Protein AF-B6Q2Z0-F1 (afdb_monomer_lite)

Radius of gyration: 15.3 Å; chains: 1; bounding box: 38×29×36 Å

Organism: Talaromyces marneffei (strain ATCC 18224 / CBS 334.59 / QM 7333) (NCBI:txid441960)

Foldseek 3Di:
DPPDPDDDDVVVQCPDPVLVVQFQPAQEAEQEAHQQVAADVVSLVVVVSVVRSHHPDPNRDYDYDYAADCDWDWDFQPPVDPVSNVGTGTHHHPVVVVVSPPD

Structure (mmCIF, N/CA/C/O backbone):
data_AF-B6Q2Z0-F1
#
_entry.id   AF-B6Q2Z0-F1
#
loop_
_atom_site.group_PDB
_atom_site.id
_atom_site.type_symbol
_atom_site.label_atom_id
_atom_site.label_alt_id
_atom_site.label_comp_id
_atom_site.label_asym_id
_atom_site.label_entity_id
_atom_site.label_seq_id
_atom_site.pdbx_PDB_ins_code
_atom_site.Cartn_x
_atom_site.Cartn_y
_atom_site.Cartn_z
_atom_site.occupancy
_atom_site.B_iso_or_equiv
_atom_site.auth_seq_id
_atom_site.auth_comp_id
_atom_site.auth_asym_id
_atom_site.auth_atom_id
_atom_site.pdbx_PDB_model_num
ATOM 1 N N . MET A 1 1 ? 23.513 10.222 -10.075 1.00 36.75 1 MET A N 1
ATOM 2 C CA . MET A 1 1 ? 23.082 10.860 -8.813 1.00 36.75 1 MET A CA 1
ATOM 3 C C . MET A 1 1 ? 22.016 9.975 -8.192 1.00 36.75 1 MET A C 1
ATOM 5 O O . MET A 1 1 ? 21.078 9.632 -8.893 1.00 36.75 1 MET A O 1
ATOM 9 N N . LYS A 1 2 ? 22.196 9.515 -6.948 1.00 39.03 2 LYS A N 1
ATOM 10 C CA . LYS A 1 2 ? 21.124 8.831 -6.211 1.00 39.03 2 LYS A CA 1
ATOM 11 C C . LYS A 1 2 ? 20.178 9.923 -5.723 1.00 39.03 2 LYS A C 1
ATOM 13 O O . LYS A 1 2 ? 20.594 10.739 -4.907 1.00 39.03 2 LYS A O 1
ATOM 18 N N . GLU A 1 3 ? 18.969 9.986 -6.264 1.00 50.38 3 GLU A N 1
ATOM 19 C CA . GLU A 1 3 ? 17.929 10.847 -5.705 1.00 50.38 3 GLU A CA 1
ATOM 20 C C . GLU A 1 3 ? 17.680 10.419 -4.255 1.00 50.38 3 GLU A C 1
ATOM 22 O O . GLU A 1 3 ? 17.464 9.241 -3.959 1.00 50.38 3 GLU A O 1
ATOM 27 N N . SER A 1 4 ? 17.801 11.375 -3.336 1.00 48.53 4 SER A N 1
ATOM 28 C CA . SER A 1 4 ? 17.470 11.182 -1.930 1.00 48.53 4 SER A CA 1
ATOM 29 C C . SER A 1 4 ? 15.955 11.043 -1.826 1.00 48.53 4 SER A C 1
ATOM 31 O O . SER A 1 4 ? 15.228 12.027 -1.955 1.00 48.53 4 SER A O 1
ATOM 33 N N . ARG A 1 5 ? 15.465 9.814 -1.646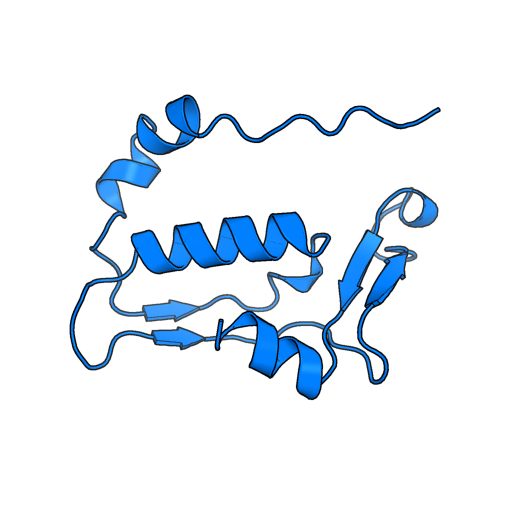 1.00 65.25 5 ARG A N 1
ATOM 34 C CA . ARG A 1 5 ? 14.048 9.557 -1.375 1.00 65.25 5 ARG A CA 1
ATOM 35 C C . ARG A 1 5 ? 13.693 10.230 -0.049 1.00 65.25 5 ARG A C 1
ATOM 37 O O . ARG A 1 5 ? 14.248 9.860 0.984 1.00 65.25 5 ARG A O 1
ATOM 44 N N . ILE A 1 6 ? 12.782 11.204 -0.083 1.00 66.88 6 ILE A N 1
ATOM 45 C CA . ILE A 1 6 ? 12.189 11.784 1.128 1.00 66.88 6 ILE A CA 1
ATOM 46 C C . ILE A 1 6 ? 11.543 10.628 1.895 1.00 66.88 6 ILE A C 1
ATOM 48 O O . ILE A 1 6 ? 10.659 9.950 1.368 1.00 66.88 6 ILE A O 1
ATOM 52 N N . GLN A 1 7 ? 12.029 10.352 3.104 1.00 74.19 7 GLN A N 1
ATOM 53 C CA . GLN A 1 7 ? 11.403 9.349 3.954 1.00 74.19 7 GLN A CA 1
ATOM 54 C C . GLN A 1 7 ? 10.062 9.896 4.462 1.00 74.19 7 GLN A C 1
ATOM 56 O O . GLN A 1 7 ? 9.997 11.072 4.823 1.00 74.19 7 GLN A O 1
ATOM 61 N N . PRO A 1 8 ? 8.996 9.079 4.486 1.00 82.38 8 PRO A N 1
ATOM 62 C CA . PRO A 1 8 ? 7.740 9.478 5.101 1.00 82.38 8 PRO A CA 1
ATOM 63 C C . PRO A 1 8 ? 7.968 9.857 6.568 1.00 82.38 8 PRO A C 1
ATOM 65 O O . PRO A 1 8 ? 8.579 9.093 7.316 1.00 82.38 8 PRO A O 1
ATOM 68 N N . ASP A 1 9 ? 7.462 11.016 6.981 1.00 89.69 9 ASP A N 1
ATOM 69 C CA . ASP A 1 9 ? 7.442 11.405 8.390 1.00 89.69 9 ASP A CA 1
ATOM 70 C C . ASP A 1 9 ? 6.289 10.676 9.095 1.00 89.69 9 ASP A C 1
ATOM 72 O O . ASP A 1 9 ? 5.114 11.038 8.974 1.00 89.69 9 ASP A O 1
ATOM 76 N N . GLU A 1 10 ? 6.629 9.601 9.802 1.00 88.75 10 GLU A N 1
ATOM 77 C CA . GLU A 1 10 ? 5.660 8.806 10.556 1.00 88.75 10 GLU A CA 1
ATOM 78 C C . GLU A 1 10 ? 5.042 9.587 11.723 1.00 88.75 10 GLU A C 1
ATOM 80 O O . GLU A 1 10 ? 3.867 9.386 12.025 1.00 88.75 10 GLU A O 1
ATOM 85 N N . GLY A 1 11 ? 5.779 10.514 12.343 1.00 89.69 11 GLY A N 1
ATOM 86 C CA . GLY A 1 11 ? 5.264 11.342 13.435 1.00 89.69 11 GLY A CA 1
ATOM 87 C C . GLY A 1 11 ? 4.203 12.326 12.943 1.00 89.69 11 GLY A C 1
ATOM 88 O O . GLY A 1 11 ? 3.128 12.447 13.541 1.00 89.69 11 GLY A O 1
ATOM 89 N N . ALA A 1 12 ? 4.456 12.972 11.804 1.00 92.38 12 ALA A N 1
ATOM 90 C CA . ALA A 1 12 ? 3.475 13.821 11.133 1.00 92.38 12 ALA A CA 1
ATOM 91 C C . ALA A 1 12 ? 2.237 13.029 10.682 1.00 92.38 12 ALA A C 1
ATOM 93 O O . ALA A 1 12 ? 1.112 13.500 10.840 1.00 92.38 12 ALA A O 1
ATOM 94 N N . TYR A 1 13 ? 2.417 11.806 10.167 1.00 91.88 13 TYR A N 1
ATOM 95 C CA . TYR A 1 13 ? 1.292 10.944 9.799 1.00 91.88 13 TYR A CA 1
ATOM 96 C C . TYR A 1 13 ? 0.438 10.566 11.017 1.00 91.88 13 TYR A C 1
ATOM 98 O O . TYR A 1 13 ? -0.769 10.793 11.003 1.00 91.88 13 TYR A O 1
ATOM 106 N N . GLN A 1 14 ? 1.051 10.037 12.080 1.00 90.94 14 GLN A N 1
ATOM 107 C CA . GLN A 1 14 ? 0.344 9.557 13.276 1.00 90.94 14 GLN A CA 1
ATOM 108 C C . GLN A 1 14 ? -0.361 10.678 14.049 1.00 90.94 14 GLN A C 1
ATOM 110 O O . GLN A 1 14 ? -1.417 10.455 14.639 1.00 90.94 14 GLN A O 1
ATOM 115 N N . SER A 1 15 ? 0.205 11.888 14.050 1.00 93.94 15 SER A N 1
ATOM 116 C CA . SER A 1 15 ? -0.423 13.055 14.684 1.00 93.94 15 SER A CA 1
ATOM 117 C C . SER A 1 15 ? -1.567 13.655 13.857 1.00 93.94 15 SER A C 1
ATOM 119 O O . SER A 1 15 ? -2.373 14.422 14.392 1.00 93.94 15 SER A O 1
ATOM 121 N N . GLY A 1 16 ? -1.678 13.284 12.577 1.00 96.06 16 GLY A N 1
ATOM 122 C CA . GLY A 1 16 ? -2.734 13.736 11.685 1.00 96.06 16 GLY A CA 1
ATOM 123 C C . GLY A 1 16 ? -4.122 13.326 12.176 1.00 96.06 16 GLY A C 1
ATOM 124 O O . GLY A 1 16 ? -4.345 12.196 12.608 1.00 96.06 16 GLY A O 1
ATOM 125 N N . GLN A 1 17 ? -5.084 14.247 12.080 1.00 96.81 17 GLN A N 1
ATOM 126 C CA . GLN A 1 17 ? -6.469 14.008 12.496 1.00 96.81 17 GLN A CA 1
ATOM 127 C C . GLN A 1 17 ? -7.058 12.759 11.827 1.00 96.81 17 GLN A C 1
ATOM 129 O O . GLN A 1 17 ? -7.530 11.869 12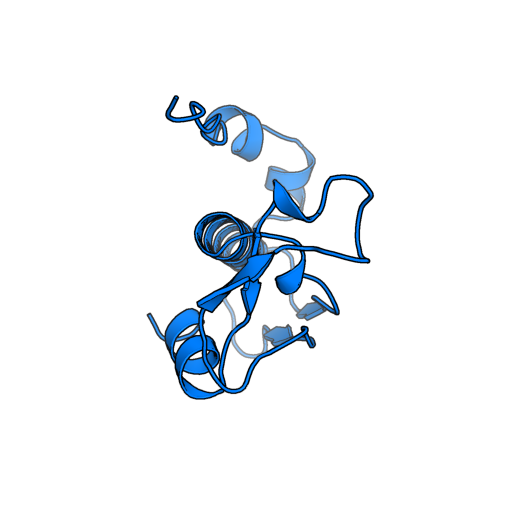.525 1.00 96.81 17 GLN A O 1
ATOM 134 N N . LEU A 1 18 ? -6.917 12.648 10.503 1.00 94.19 18 LEU A N 1
ATOM 135 C CA . LEU A 1 18 ? -7.434 11.517 9.733 1.00 94.19 18 LEU A CA 1
ATOM 136 C C . LEU A 1 18 ? -6.833 10.173 10.176 1.00 94.19 18 LEU A C 1
ATOM 138 O O . LEU A 1 18 ? -7.544 9.183 10.287 1.00 94.19 18 LEU A O 1
ATOM 142 N N . ALA A 1 19 ? -5.525 10.123 10.447 1.00 94.31 19 ALA A N 1
ATOM 143 C CA . ALA A 1 19 ? -4.880 8.884 10.876 1.00 94.31 19 ALA A CA 1
ATOM 144 C C . ALA A 1 19 ? -5.414 8.412 12.234 1.00 94.31 19 ALA A C 1
ATOM 146 O O . ALA A 1 19 ? -5.601 7.215 12.426 1.00 94.31 19 ALA A O 1
ATOM 147 N N . ARG A 1 20 ? -5.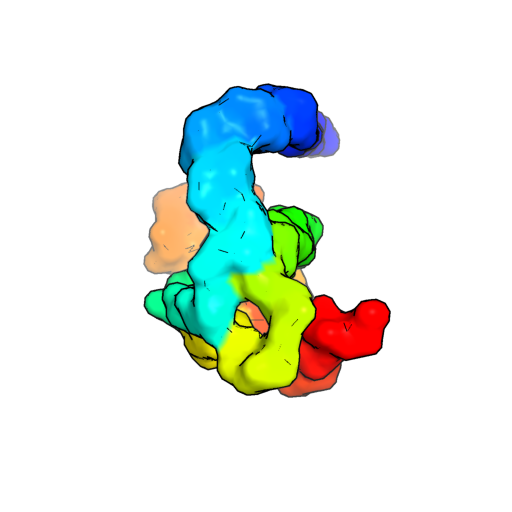692 9.346 13.152 1.00 95.88 20 ARG A N 1
ATOM 148 C CA . ARG A 1 20 ? -6.273 9.036 14.466 1.00 95.88 20 ARG A CA 1
ATOM 149 C C . ARG A 1 20 ? -7.734 8.616 14.369 1.00 95.88 20 ARG A C 1
ATOM 151 O O . ARG A 1 20 ? -8.112 7.654 15.017 1.00 95.88 20 ARG A O 1
ATOM 158 N N . GLU A 1 21 ? -8.527 9.315 13.561 1.00 96.62 21 GLU A N 1
ATOM 159 C CA . GLU A 1 21 ? -9.964 9.049 13.412 1.00 96.62 21 GLU A CA 1
ATOM 160 C C . GLU A 1 21 ? -10.269 7.734 12.697 1.00 96.62 21 GLU A C 1
ATOM 162 O O . GLU A 1 21 ? -11.307 7.147 12.954 1.00 96.62 21 GLU A O 1
ATOM 167 N N . LEU A 1 22 ? -9.400 7.275 11.793 1.00 96.19 22 LEU A N 1
ATOM 168 C CA . LEU A 1 22 ? -9.632 6.036 11.043 1.00 96.19 22 LEU A CA 1
ATOM 169 C C . LEU A 1 22 ? -8.920 4.818 11.645 1.00 96.19 22 LEU A C 1
ATOM 171 O O . LEU A 1 22 ? -9.101 3.709 11.144 1.00 96.19 22 LEU A O 1
ATOM 175 N N . SER A 1 23 ? -8.067 5.003 12.655 1.00 97.00 23 SER A N 1
ATOM 176 C CA . SER A 1 23 ? -7.284 3.917 13.249 1.00 97.00 23 SER A CA 1
ATOM 177 C C . SER A 1 23 ? -8.190 2.938 13.989 1.00 97.00 23 SER A C 1
ATOM 179 O O . SER A 1 23 ? -8.764 3.291 15.010 1.00 97.00 23 SER A O 1
ATOM 181 N N . GLY A 1 24 ? -8.238 1.686 13.531 1.00 97.75 24 GLY A N 1
ATOM 182 C CA . GLY A 1 24 ? -9.036 0.637 14.162 1.00 97.75 24 GLY A CA 1
ATOM 183 C C . GLY A 1 24 ? -10.545 0.729 13.925 1.00 97.75 24 GLY A C 1
ATOM 184 O O . GLY A 1 24 ? -11.273 0.054 14.637 1.00 97.75 24 GLY A O 1
ATOM 185 N N . GLU A 1 25 ? -11.008 1.518 12.951 1.00 97.75 25 GLU A N 1
ATOM 186 C CA . GLU A 1 25 ? -12.440 1.784 12.711 1.00 97.75 25 GLU A CA 1
ATOM 187 C C . GLU A 1 25 ? -12.987 1.104 11.439 1.00 97.75 25 GLU A C 1
ATOM 189 O O . GLU A 1 25 ? -14.190 1.106 11.175 1.00 97.75 25 GLU A O 1
ATOM 194 N N . MET A 1 26 ? -12.119 0.543 10.590 1.00 97.88 26 MET A N 1
ATOM 195 C CA . MET A 1 26 ? -12.522 0.005 9.288 1.00 97.88 26 MET A CA 1
ATOM 196 C C . MET A 1 26 ? -12.835 -1.488 9.356 1.00 97.88 26 MET A C 1
ATOM 198 O O . MET A 1 26 ? -11.977 -2.311 9.673 1.00 97.88 26 MET A O 1
ATOM 202 N N . VAL A 1 27 ? -14.042 -1.862 8.933 1.00 97.81 27 VAL A N 1
ATOM 203 C CA . VAL A 1 27 ? -14.429 -3.271 8.724 1.00 97.81 27 VAL A CA 1
ATOM 204 C C . VAL A 1 27 ? -14.142 -3.766 7.306 1.00 97.81 27 VAL A C 1
ATOM 206 O O . VAL A 1 27 ? -14.002 -4.965 7.074 1.00 97.81 27 VAL A O 1
ATOM 209 N N . ALA A 1 28 ? -14.049 -2.854 6.339 1.00 97.50 28 ALA A N 1
ATOM 210 C CA . ALA A 1 28 ? -13.711 -3.175 4.962 1.00 97.50 28 ALA A CA 1
ATOM 211 C C . ALA A 1 28 ? -13.006 -1.996 4.285 1.00 97.50 28 ALA A C 1
ATOM 213 O O . ALA A 1 28 ? -13.453 -0.856 4.392 1.00 97.50 28 ALA A O 1
ATOM 214 N N . ILE A 1 29 ? -11.941 -2.278 3.536 1.00 97.62 29 ILE A N 1
ATOM 215 C CA . ILE A 1 29 ? -11.245 -1.297 2.694 1.00 97.62 29 ILE A CA 1
ATOM 216 C C . ILE A 1 29 ? -11.235 -1.808 1.253 1.00 97.62 29 ILE A C 1
ATOM 218 O O . ILE A 1 29 ? -10.741 -2.903 0.975 1.00 97.62 29 ILE A O 1
ATOM 222 N N . PHE A 1 30 ? -11.751 -1.001 0.322 1.00 97.44 30 PHE A N 1
ATOM 223 C CA . PHE A 1 30 ? -11.718 -1.292 -1.113 1.00 97.44 30 PHE A CA 1
ATOM 224 C C . PHE A 1 30 ? -10.607 -0.496 -1.817 1.00 97.44 30 PHE A C 1
ATOM 226 O O . PHE A 1 30 ? -10.742 0.697 -2.074 1.00 97.44 30 PHE A O 1
ATOM 233 N N . ALA A 1 31 ? -9.501 -1.161 -2.152 1.00 95.56 31 ALA A N 1
ATOM 234 C CA . ALA A 1 31 ? -8.305 -0.576 -2.759 1.00 95.56 31 ALA A CA 1
ATOM 235 C C . ALA A 1 31 ? -8.192 -0.941 -4.254 1.00 95.56 31 ALA A C 1
ATOM 237 O O . ALA A 1 31 ? -7.408 -1.810 -4.645 1.00 95.56 31 ALA A O 1
ATOM 238 N N . SER A 1 32 ? -8.982 -0.291 -5.118 1.00 92.06 32 SER A N 1
ATOM 239 C CA . SER A 1 32 ? -9.071 -0.630 -6.548 1.00 92.06 32 SER A CA 1
ATOM 240 C C . SER A 1 32 ? -9.214 0.590 -7.477 1.00 92.06 32 SER A C 1
ATOM 242 O O . SER A 1 32 ? -10.185 1.325 -7.323 1.00 92.06 32 SER A O 1
ATOM 244 N N . PRO A 1 33 ? -8.385 0.740 -8.532 1.00 89.62 33 PRO A N 1
ATOM 245 C CA . PRO A 1 33 ? -7.080 0.127 -8.755 1.00 89.62 33 PRO A CA 1
ATOM 246 C C . PRO A 1 33 ? -5.981 1.011 -8.140 1.00 89.62 33 PRO A C 1
ATOM 248 O O . PRO A 1 33 ? -5.694 2.081 -8.659 1.00 89.62 33 PRO A O 1
ATOM 251 N N . LEU A 1 34 ? -5.372 0.586 -7.026 1.00 89.88 34 LEU A N 1
ATOM 252 C CA . LEU A 1 34 ? -4.579 1.510 -6.196 1.00 89.88 34 LEU A CA 1
ATOM 253 C C . LEU A 1 34 ? -3.068 1.225 -6.188 1.00 89.88 34 LEU A C 1
ATOM 255 O O . LEU A 1 34 ? -2.289 2.017 -6.703 1.00 89.88 34 LEU A O 1
ATOM 259 N N . PHE A 1 35 ? -2.637 0.084 -5.648 1.00 92.56 35 PHE A N 1
ATOM 260 C CA . PHE A 1 35 ? -1.220 -0.172 -5.329 1.00 92.56 35 PHE A CA 1
ATOM 261 C C . PHE A 1 35 ? -0.244 0.013 -6.502 1.00 92.56 35 PHE A C 1
ATOM 263 O O . PHE A 1 35 ? 0.819 0.605 -6.330 1.00 92.56 35 PHE A O 1
ATOM 270 N N . HIS A 1 36 ? -0.636 -0.377 -7.716 1.00 90.56 36 HIS A N 1
ATOM 271 C CA . HIS A 1 36 ? 0.166 -0.191 -8.930 1.00 90.56 36 HIS A CA 1
ATOM 272 C C . HIS A 1 36 ? 0.498 1.277 -9.295 1.00 90.56 36 HIS A C 1
ATOM 274 O O . HIS A 1 36 ? 1.138 1.509 -10.320 1.00 90.56 36 HIS A O 1
ATOM 280 N N . MET A 1 37 ? 0.076 2.269 -8.509 1.00 90.88 37 MET A N 1
ATOM 281 C CA . MET A 1 37 ? 0.495 3.666 -8.650 1.00 90.88 37 MET A CA 1
ATOM 282 C C . MET A 1 37 ? 1.901 3.955 -8.102 1.00 90.88 37 MET A C 1
ATOM 284 O O . MET A 1 37 ? 2.465 4.997 -8.441 1.00 90.88 37 MET A O 1
ATOM 288 N N . TRP A 1 38 ? 2.467 3.059 -7.287 1.00 92.81 38 TRP A N 1
ATOM 289 C CA . TRP A 1 38 ? 3.750 3.285 -6.614 1.00 92.81 38 TRP A CA 1
ATOM 290 C C . TRP A 1 38 ? 4.747 2.136 -6.778 1.00 92.81 38 TRP A C 1
ATOM 292 O O . TRP A 1 38 ? 4.397 1.044 -7.237 1.00 92.81 38 TRP A O 1
ATOM 302 N N . ASP A 1 39 ? 6.000 2.378 -6.387 1.00 94.31 39 ASP A N 1
ATOM 303 C CA . ASP A 1 39 ? 7.013 1.331 -6.218 1.00 94.31 39 ASP A CA 1
ATOM 304 C C . ASP A 1 39 ? 6.753 0.517 -4.931 1.00 94.31 39 ASP A C 1
ATOM 306 O O . ASP A 1 39 ? 5.951 0.896 -4.074 1.00 94.31 39 ASP A O 1
ATOM 310 N N . TYR A 1 40 ? 7.419 -0.626 -4.792 1.00 94.50 40 TYR A N 1
ATOM 311 C CA . TYR A 1 40 ? 7.126 -1.659 -3.799 1.00 94.50 40 TYR A CA 1
ATOM 312 C C . TYR A 1 40 ? 7.083 -1.138 -2.358 1.00 94.50 40 TYR A C 1
ATOM 314 O O . TYR A 1 40 ? 6.196 -1.506 -1.590 1.00 94.50 40 TYR A O 1
ATOM 322 N N . GLU A 1 41 ? 8.034 -0.291 -1.959 1.00 93.38 41 GLU A N 1
ATOM 323 C CA . GLU A 1 41 ? 8.109 0.155 -0.565 1.00 93.38 41 GLU A CA 1
ATOM 324 C C . GLU A 1 41 ? 6.950 1.090 -0.196 1.00 93.38 41 GLU A C 1
ATOM 326 O O . GLU A 1 41 ? 6.462 1.027 0.930 1.00 93.38 41 GLU A O 1
ATOM 331 N N . ASP A 1 42 ? 6.465 1.900 -1.140 1.00 93.44 42 ASP A N 1
ATOM 332 C CA . ASP A 1 42 ? 5.301 2.765 -0.912 1.00 93.44 42 ASP A CA 1
ATOM 333 C C . ASP A 1 42 ? 4.010 1.945 -0.895 1.00 93.44 42 ASP A C 1
ATOM 335 O O . ASP A 1 42 ? 3.117 2.212 -0.091 1.00 93.44 42 ASP A O 1
ATOM 339 N N . GLN A 1 43 ? 3.928 0.894 -1.722 1.00 95.19 43 GLN A N 1
ATOM 340 C CA . GLN A 1 43 ? 2.827 -0.065 -1.639 1.00 95.19 43 GLN A CA 1
ATOM 341 C C . GLN A 1 43 ? 2.781 -0.715 -0.257 1.00 95.19 43 GLN A C 1
ATOM 343 O O . GLN A 1 43 ? 1.721 -0.770 0.364 1.00 95.19 43 GLN A O 1
ATOM 348 N N . LEU A 1 44 ? 3.932 -1.162 0.255 1.00 94.44 44 LEU A N 1
ATOM 349 C CA . LEU A 1 44 ? 4.031 -1.774 1.577 1.00 94.44 44 LEU A CA 1
ATOM 350 C C . LEU A 1 44 ? 3.667 -0.787 2.693 1.00 94.44 44 LEU A C 1
ATOM 352 O O . LEU A 1 44 ? 2.976 -1.164 3.637 1.00 94.44 44 LEU A O 1
ATOM 356 N N . LEU A 1 45 ? 4.106 0.469 2.590 1.00 93.88 45 LEU A N 1
ATOM 357 C CA . LEU A 1 45 ? 3.734 1.522 3.533 1.00 93.88 45 LEU A CA 1
ATOM 358 C C . LEU A 1 45 ? 2.217 1.745 3.554 1.00 93.88 45 LEU A C 1
ATOM 360 O O . LEU A 1 45 ? 1.608 1.744 4.624 1.00 93.88 45 LEU A O 1
ATOM 364 N N . ALA A 1 46 ? 1.603 1.896 2.380 1.00 94.31 46 ALA A N 1
ATOM 365 C CA . ALA A 1 46 ? 0.164 2.078 2.254 1.00 94.31 46 ALA A CA 1
ATOM 366 C C . ALA A 1 46 ? -0.608 0.870 2.807 1.00 94.31 46 ALA A C 1
ATOM 368 O O . ALA A 1 46 ? -1.541 1.050 3.584 1.00 94.31 46 ALA A O 1
ATOM 369 N N . ALA A 1 47 ? -0.181 -0.355 2.484 1.00 95.75 47 ALA A N 1
ATOM 370 C CA . ALA A 1 47 ? -0.806 -1.580 2.982 1.00 95.75 47 ALA A CA 1
ATOM 371 C C . ALA A 1 47 ? -0.741 -1.681 4.514 1.00 95.75 47 ALA A C 1
ATOM 373 O O . ALA A 1 47 ? -1.742 -2.005 5.150 1.00 95.75 47 ALA A O 1
ATOM 374 N N . LYS A 1 48 ? 0.400 -1.335 5.124 1.00 94.81 48 LYS A N 1
ATOM 375 C CA . LYS A 1 48 ? 0.539 -1.279 6.589 1.00 94.81 48 LYS A CA 1
ATOM 376 C C . LYS A 1 48 ? -0.404 -0.256 7.213 1.00 94.81 48 LYS A C 1
ATOM 378 O O . LYS A 1 48 ? -1.057 -0.558 8.205 1.00 94.81 48 LYS A O 1
ATOM 383 N N . ARG A 1 49 ? -0.505 0.938 6.627 1.00 95.38 49 ARG A N 1
ATOM 384 C CA . ARG A 1 49 ? -1.414 1.986 7.111 1.00 95.38 49 ARG A CA 1
ATOM 385 C C . ARG A 1 49 ? -2.880 1.566 6.991 1.00 95.38 49 ARG A C 1
ATOM 387 O O . ARG A 1 49 ? -3.632 1.775 7.933 1.00 95.38 49 ARG A O 1
ATOM 394 N N . MET A 1 50 ? -3.264 0.900 5.901 1.00 96.00 50 MET A N 1
ATOM 395 C CA . MET A 1 50 ? -4.601 0.307 5.758 1.00 96.00 50 MET A CA 1
ATOM 396 C C . MET A 1 50 ? -4.874 -0.769 6.810 1.00 96.00 50 MET A C 1
ATOM 398 O O . MET A 1 50 ? -5.961 -0.801 7.374 1.00 96.00 50 MET A O 1
ATOM 402 N N . ALA A 1 51 ? -3.893 -1.624 7.110 1.00 95.75 51 ALA A N 1
ATOM 403 C CA . ALA A 1 51 ? -4.033 -2.629 8.160 1.00 95.75 51 ALA A CA 1
ATOM 404 C C . ALA A 1 51 ? -4.231 -1.995 9.548 1.00 95.75 51 ALA A C 1
ATOM 406 O O . ALA A 1 51 ? -5.042 -2.488 10.319 1.00 95.75 51 ALA A O 1
ATOM 407 N N . VAL A 1 52 ? -3.559 -0.877 9.850 1.00 95.94 52 VAL A N 1
ATOM 408 C CA . VAL A 1 52 ? -3.769 -0.115 11.100 1.00 95.94 52 VAL A CA 1
ATOM 409 C C . VAL A 1 52 ? -5.162 0.521 11.163 1.00 95.94 52 VAL A C 1
ATOM 411 O O . VAL A 1 52 ? -5.743 0.624 12.238 1.00 95.94 52 VAL A O 1
ATOM 414 N N . MET A 1 53 ? -5.724 0.932 10.024 1.00 97.06 53 MET A N 1
ATOM 415 C CA . MET A 1 53 ? -7.098 1.446 9.974 1.00 97.06 53 MET A CA 1
ATOM 416 C C . MET A 1 53 ? -8.145 0.360 10.250 1.00 97.06 53 MET A C 1
ATOM 418 O O . MET A 1 53 ? -9.271 0.679 10.607 1.00 97.06 53 MET A O 1
ATOM 422 N N . CYS A 1 54 ? -7.802 -0.916 10.076 1.00 98.00 54 CYS A N 1
ATOM 423 C CA . CYS A 1 54 ? -8.741 -2.019 10.229 1.00 98.00 54 CYS A CA 1
ATOM 424 C C . CYS A 1 54 ? -9.016 -2.358 11.701 1.00 98.00 54 CYS A C 1
ATOM 426 O O . CYS A 1 54 ? -8.100 -2.411 12.521 1.00 98.00 54 CYS A O 1
ATOM 428 N N . GLU A 1 55 ? -10.273 -2.672 12.014 1.00 98.25 55 GLU A N 1
ATOM 429 C CA . GLU A 1 55 ? -10.652 -3.276 13.293 1.00 98.25 55 GLU A CA 1
ATOM 430 C C . GLU A 1 55 ? -9.945 -4.630 13.506 1.00 98.25 55 GLU A C 1
ATOM 432 O O . GLU A 1 55 ? -9.766 -5.422 12.575 1.00 98.25 55 GLU A O 1
ATOM 437 N N . VAL A 1 56 ? -9.615 -4.960 14.759 1.00 96.75 56 VAL A N 1
ATOM 438 C CA . VAL A 1 56 ? -9.006 -6.253 15.123 1.00 96.75 56 VAL A CA 1
ATOM 439 C C . VAL A 1 56 ? -10.096 -7.262 15.499 1.00 96.75 56 VAL A C 1
ATOM 441 O O . VAL A 1 56 ? -10.265 -7.623 16.664 1.00 96.75 56 VAL A O 1
ATOM 444 N N . ARG A 1 57 ? -10.871 -7.717 14.504 1.00 96.94 57 ARG A N 1
ATOM 445 C CA . ARG A 1 57 ? -11.905 -8.752 14.691 1.00 96.94 57 ARG A CA 1
ATOM 446 C C . ARG A 1 57 ? -12.121 -9.636 13.452 1.00 96.94 57 ARG A C 1
ATOM 448 O O . ARG A 1 57 ? -11.775 -9.234 12.342 1.00 96.94 57 ARG A O 1
ATOM 455 N N . PRO A 1 58 ? -12.726 -10.832 13.599 1.00 97.38 58 PRO A N 1
ATOM 456 C CA . PRO A 1 58 ? -13.062 -11.681 12.458 1.00 97.38 58 PRO A CA 1
ATOM 457 C C . PRO A 1 58 ? -14.014 -10.999 11.465 1.00 97.38 58 PRO A C 1
ATOM 459 O O . PRO A 1 58 ? -14.952 -10.304 11.862 1.00 97.38 58 PRO A O 1
ATOM 462 N N . GLY A 1 59 ? -13.796 -11.255 10.172 1.00 96.56 59 GLY A N 1
ATOM 463 C CA . GLY A 1 59 ? -14.630 -10.750 9.074 1.00 96.56 59 GLY A CA 1
ATOM 464 C C . GLY A 1 59 ? -14.166 -9.427 8.456 1.00 96.56 59 GLY A C 1
ATOM 465 O O . GLY A 1 59 ? -14.772 -8.985 7.484 1.00 96.56 59 GLY A O 1
ATOM 466 N N . VAL A 1 60 ? -13.099 -8.816 8.977 1.00 97.88 60 VAL A N 1
ATOM 467 C CA . VAL A 1 60 ? -12.510 -7.591 8.417 1.00 97.88 60 VAL A CA 1
ATOM 468 C C . VAL A 1 60 ? -11.694 -7.905 7.161 1.00 97.88 60 VAL A C 1
ATOM 470 O O . VAL A 1 60 ? -10.995 -8.920 7.116 1.00 97.88 60 VAL A O 1
ATOM 473 N N . MET A 1 61 ? -11.779 -7.056 6.129 1.00 96.88 61 MET A N 1
ATOM 474 C CA . MET A 1 61 ? -11.099 -7.311 4.851 1.00 96.88 61 MET A CA 1
ATOM 475 C C . MET A 1 61 ? -10.526 -6.067 4.165 1.00 96.88 61 MET A C 1
ATOM 477 O O . MET A 1 61 ? -11.157 -5.017 4.094 1.00 96.88 61 MET A O 1
ATOM 481 N N . ILE A 1 62 ? -9.361 -6.233 3.539 1.00 96.94 62 ILE A N 1
ATOM 482 C CA . ILE A 1 62 ? -8.842 -5.321 2.515 1.00 96.94 62 ILE A CA 1
ATOM 483 C C . ILE A 1 62 ? -8.955 -6.055 1.179 1.00 96.94 62 ILE A C 1
ATOM 485 O O . ILE A 1 62 ? -8.452 -7.168 1.037 1.00 96.94 62 ILE A O 1
ATOM 489 N N . THR A 1 63 ? -9.635 -5.464 0.201 1.00 96.06 63 THR A N 1
ATOM 490 C CA . THR A 1 63 ? -9.886 -6.105 -1.097 1.00 96.06 63 THR A CA 1
ATOM 491 C C . THR A 1 63 ? -9.799 -5.120 -2.250 1.00 96.06 63 THR A C 1
ATOM 493 O O . THR A 1 63 ? -9.884 -3.911 -2.062 1.00 96.06 63 THR A O 1
ATOM 496 N N . GLY A 1 64 ? -9.613 -5.623 -3.467 1.00 94.56 64 GLY A N 1
ATOM 497 C CA . GLY A 1 64 ? -9.530 -4.799 -4.663 1.00 94.56 64 GLY A CA 1
ATOM 498 C C . GLY A 1 64 ? -8.846 -5.506 -5.824 1.00 94.56 64 GLY A C 1
ATOM 499 O O . GLY A 1 64 ? -8.680 -6.724 -5.841 1.00 94.56 64 GLY A O 1
ATOM 500 N N . ARG A 1 65 ? -8.431 -4.711 -6.809 1.00 93.44 65 ARG A N 1
ATOM 501 C CA . ARG A 1 65 ? -7.635 -5.155 -7.958 1.00 93.44 65 ARG A CA 1
ATOM 502 C C . ARG A 1 65 ? -6.506 -4.175 -8.209 1.00 93.44 65 ARG A C 1
ATOM 504 O O . ARG A 1 65 ? -6.571 -3.016 -7.820 1.00 93.44 65 ARG A O 1
ATOM 511 N N . GLN A 1 66 ? -5.487 -4.625 -8.920 1.00 92.44 66 GLN A N 1
ATOM 512 C CA . GLN A 1 66 ? -4.418 -3.763 -9.402 1.00 92.44 66 GLN A CA 1
ATOM 513 C C . GLN A 1 66 ? -3.863 -4.290 -10.721 1.00 92.44 66 GLN A C 1
ATOM 515 O O . GLN A 1 66 ? -4.096 -5.446 -11.080 1.00 92.44 66 GLN A O 1
ATOM 520 N N . LEU A 1 67 ? -3.125 -3.441 -11.435 1.00 92.56 67 LEU A N 1
ATOM 521 C CA . LEU A 1 67 ? -2.327 -3.886 -12.568 1.00 92.56 67 LEU A CA 1
ATOM 522 C C . LEU A 1 67 ? -1.223 -4.835 -12.078 1.00 92.56 67 LEU A C 1
ATOM 524 O O . LEU A 1 67 ? -0.406 -4.464 -11.236 1.00 92.56 67 LEU A O 1
ATOM 528 N N . GLY A 1 68 ? -1.202 -6.046 -12.627 1.00 94.06 68 GLY A N 1
ATOM 529 C CA . GLY A 1 68 ? -0.144 -7.030 -12.408 1.00 94.06 68 GLY A CA 1
ATOM 530 C C . GLY A 1 68 ? 0.793 -7.164 -13.607 1.00 94.06 68 GLY A C 1
ATOM 531 O O . GLY A 1 68 ? 0.661 -6.469 -14.616 1.00 94.06 68 GLY A O 1
ATOM 532 N N . SER A 1 69 ? 1.746 -8.082 -13.493 1.00 95.88 69 SER A N 1
ATOM 533 C CA . SER A 1 69 ? 2.623 -8.520 -14.579 1.00 95.88 69 SER A CA 1
ATOM 534 C C . SER A 1 69 ? 2.939 -10.001 -14.403 1.00 95.88 69 SER A C 1
ATOM 536 O O . SER A 1 69 ? 3.042 -10.476 -13.277 1.00 95.88 69 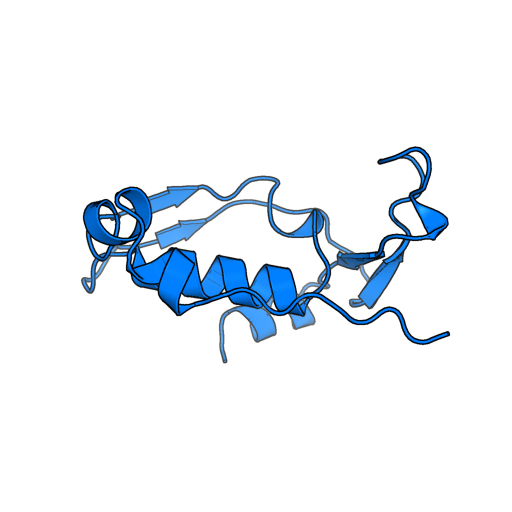SER A O 1
ATOM 538 N N . TYR A 1 70 ? 3.125 -10.736 -15.501 1.00 96.94 70 TYR A N 1
ATOM 539 C CA . TYR A 1 70 ? 3.553 -12.136 -15.428 1.00 96.94 70 TYR A CA 1
ATOM 540 C C . TYR A 1 70 ? 4.890 -12.273 -14.681 1.00 96.94 70 TYR A C 1
ATOM 542 O O . TYR A 1 70 ? 5.049 -13.134 -13.817 1.00 96.94 70 TYR A O 1
ATOM 550 N N . LEU A 1 71 ? 5.823 -11.357 -14.956 1.00 96.56 71 LEU A N 1
ATOM 551 C CA . LEU A 1 71 ? 7.064 -11.215 -14.204 1.00 96.56 71 LEU A CA 1
ATOM 552 C C . LEU A 1 71 ? 6.887 -10.103 -13.169 1.00 96.56 71 LEU A C 1
ATOM 554 O O . LEU A 1 71 ? 6.639 -8.953 -13.520 1.00 96.56 71 LEU A O 1
ATOM 558 N N . GLY A 1 72 ? 6.995 -10.445 -11.887 1.00 96.81 72 GLY A N 1
ATOM 559 C CA . GLY A 1 72 ? 6.931 -9.453 -10.818 1.00 96.81 72 GLY A CA 1
ATOM 560 C C . GLY A 1 72 ? 8.152 -8.534 -10.872 1.00 96.81 72 GLY A C 1
ATOM 561 O O . GLY A 1 72 ? 9.276 -9.018 -11.001 1.00 96.81 72 GLY A O 1
ATOM 562 N N . GLY A 1 73 ? 7.964 -7.220 -10.768 1.00 96.56 73 GLY A N 1
ATOM 563 C CA . GLY A 1 73 ? 9.094 -6.300 -10.865 1.00 96.56 73 GLY A CA 1
ATOM 564 C C . GLY A 1 73 ? 8.726 -4.830 -10.969 1.00 96.56 73 GLY A C 1
ATOM 565 O O . GLY A 1 73 ? 7.560 -4.449 -10.899 1.00 96.56 73 GLY A O 1
ATOM 566 N N . ARG A 1 74 ? 9.760 -4.003 -11.138 1.00 96.25 74 ARG A N 1
ATOM 567 C CA . ARG A 1 74 ? 9.640 -2.554 -11.314 1.00 96.25 74 ARG A CA 1
ATOM 568 C C . ARG A 1 74 ? 9.561 -2.212 -12.793 1.00 96.25 74 ARG A C 1
ATOM 570 O O . ARG A 1 74 ? 10.469 -2.559 -13.545 1.00 96.25 74 ARG A O 1
ATOM 577 N N . TYR A 1 75 ? 8.524 -1.487 -13.180 1.00 93.88 75 TYR A N 1
ATOM 578 C CA . TYR A 1 75 ? 8.277 -1.081 -14.558 1.00 93.88 75 TYR A CA 1
ATOM 579 C C . TYR A 1 75 ? 8.196 0.439 -14.654 1.00 93.88 75 TYR A C 1
ATOM 581 O O . TYR A 1 75 ? 7.656 1.059 -13.738 1.00 93.88 75 TYR A O 1
ATOM 589 N N . PRO A 1 76 ? 8.694 1.047 -15.745 1.00 93.00 76 PRO A N 1
ATOM 590 C CA . PRO A 1 76 ? 8.457 2.460 -15.989 1.00 93.00 76 PRO A CA 1
ATOM 591 C C . PRO A 1 76 ? 6.954 2.717 -16.141 1.00 93.00 76 PRO A C 1
ATOM 593 O O . PRO A 1 76 ? 6.201 1.879 -16.652 1.00 93.00 76 PRO A O 1
ATOM 596 N N . MET A 1 77 ? 6.517 3.893 -15.711 1.00 90.25 77 MET A N 1
ATOM 597 C CA . MET A 1 77 ? 5.132 4.354 -15.816 1.00 90.25 77 MET A CA 1
ATOM 598 C C . MET A 1 77 ? 4.853 5.072 -17.147 1.00 90.25 77 MET A C 1
ATOM 600 O O . MET A 1 77 ? 4.038 5.995 -17.206 1.00 90.25 77 MET A O 1
ATOM 604 N N . ASN A 1 78 ? 5.514 4.638 -18.224 1.00 86.00 78 ASN A N 1
ATOM 605 C CA . ASN A 1 78 ? 5.311 5.164 -19.575 1.00 86.00 78 ASN A CA 1
ATOM 606 C C . ASN A 1 78 ? 3.825 5.091 -19.960 1.00 86.00 78 ASN A C 1
ATOM 608 O O . ASN A 1 78 ? 3.186 4.053 -19.783 1.00 86.00 78 ASN A O 1
ATOM 612 N N . GLY A 1 79 ? 3.281 6.192 -20.480 1.00 80.00 79 GLY A N 1
ATOM 613 C CA . GLY A 1 79 ? 1.873 6.290 -20.881 1.00 80.00 79 GLY A CA 1
ATOM 614 C C . GLY A 1 79 ? 0.880 6.549 -19.740 1.00 80.00 79 GLY A C 1
ATOM 615 O O . GLY A 1 79 ? -0.295 6.752 -20.019 1.00 80.00 79 GLY A O 1
ATOM 616 N N . MET A 1 80 ? 1.330 6.581 -18.478 1.00 78.81 80 MET A N 1
ATOM 617 C CA . MET A 1 80 ? 0.506 6.989 -17.325 1.00 78.81 80 MET A CA 1
ATOM 618 C C . MET A 1 80 ? 0.819 8.413 -16.842 1.00 78.81 80 MET A C 1
ATOM 620 O O . MET A 1 80 ? 0.001 9.016 -16.154 1.00 78.81 80 MET A O 1
ATOM 624 N N . ARG A 1 81 ? 2.011 8.931 -17.161 1.00 79.44 81 ARG A N 1
ATOM 625 C CA . ARG A 1 81 ? 2.468 10.301 -16.877 1.00 79.44 81 ARG A CA 1
ATOM 626 C C . ARG A 1 81 ? 3.528 10.722 -17.901 1.00 79.44 81 ARG A C 1
ATOM 628 O O . ARG A 1 81 ? 4.178 9.851 -18.483 1.00 79.44 81 ARG A O 1
ATOM 635 N N . GLU A 1 82 ? 3.683 12.029 -18.121 1.00 82.06 82 GLU A N 1
ATOM 636 C CA . GLU A 1 82 ? 4.611 12.591 -19.121 1.00 82.06 82 GLU A CA 1
ATOM 637 C C . GLU A 1 82 ? 6.079 12.225 -18.849 1.00 82.06 82 GLU A C 1
ATOM 639 O O . GLU A 1 82 ? 6.829 11.959 -19.780 1.00 82.06 82 GLU A O 1
ATOM 644 N N . ASP A 1 83 ? 6.468 12.122 -17.578 1.00 83.81 83 ASP A N 1
ATOM 645 C CA . ASP A 1 83 ? 7.800 11.726 -17.107 1.00 83.81 83 ASP A CA 1
ATOM 646 C C . ASP A 1 83 ? 7.853 10.259 -16.642 1.00 83.81 83 ASP A C 1
ATOM 648 O O . ASP A 1 83 ? 8.590 9.885 -15.726 1.00 83.81 83 ASP A O 1
ATOM 652 N N . GLY A 1 84 ? 7.029 9.406 -17.256 1.00 79.69 84 GLY A N 1
ATOM 653 C CA . GLY A 1 84 ? 6.837 8.012 -16.850 1.00 79.69 84 GLY A CA 1
ATOM 654 C C . GLY A 1 84 ? 8.100 7.152 -16.900 1.00 79.69 84 GLY A C 1
ATOM 655 O O . GLY A 1 84 ? 8.155 6.120 -16.238 1.00 79.69 84 GLY A O 1
ATOM 656 N N . ASP A 1 85 ? 9.123 7.587 -17.623 1.00 85.50 85 ASP A N 1
ATOM 657 C CA . ASP A 1 85 ? 10.446 6.971 -17.675 1.00 85.50 85 ASP A CA 1
ATOM 658 C C . ASP A 1 85 ? 11.244 7.179 -16.376 1.00 85.50 85 ASP A C 1
ATOM 660 O O . ASP A 1 85 ? 12.044 6.319 -15.994 1.00 85.50 85 ASP A O 1
ATOM 664 N N . LYS A 1 86 ? 10.991 8.284 -15.664 1.00 85.75 86 LYS A N 1
ATOM 665 C CA . LYS A 1 86 ? 11.641 8.632 -14.391 1.00 85.75 86 LYS A CA 1
ATOM 666 C C . LYS A 1 86 ? 10.998 7.950 -13.188 1.00 85.75 86 LYS A C 1
ATOM 668 O O . LYS A 1 86 ? 11.644 7.787 -12.156 1.00 85.75 86 LYS A O 1
ATOM 673 N N . PHE A 1 87 ? 9.749 7.509 -13.319 1.00 87.06 87 PHE A N 1
ATOM 674 C CA . PHE A 1 87 ? 9.001 6.874 -12.238 1.00 87.06 87 PHE A CA 1
ATOM 675 C C . PHE A 1 87 ? 8.757 5.397 -12.497 1.00 87.06 87 PHE A C 1
ATOM 677 O O . PHE A 1 87 ? 8.488 4.969 -13.618 1.00 87.06 87 PHE A O 1
ATOM 684 N N . LYS A 1 88 ? 8.800 4.602 -11.428 1.00 91.75 88 LYS A N 1
ATOM 685 C CA . LYS A 1 88 ? 8.537 3.167 -11.499 1.00 91.75 88 LYS A CA 1
ATOM 686 C C . LYS A 1 88 ? 7.336 2.797 -10.651 1.00 91.75 88 LYS A C 1
ATOM 688 O O . LYS A 1 88 ? 7.179 3.310 -9.547 1.00 91.75 88 LYS A O 1
ATOM 693 N N . ASN A 1 89 ? 6.539 1.860 -11.153 1.00 94.06 89 ASN A N 1
ATOM 694 C CA . ASN A 1 89 ? 5.605 1.112 -10.331 1.00 94.06 89 ASN A CA 1
ATOM 695 C C . ASN A 1 89 ? 6.079 -0.324 -10.141 1.00 94.06 89 ASN A C 1
ATOM 697 O O . ASN A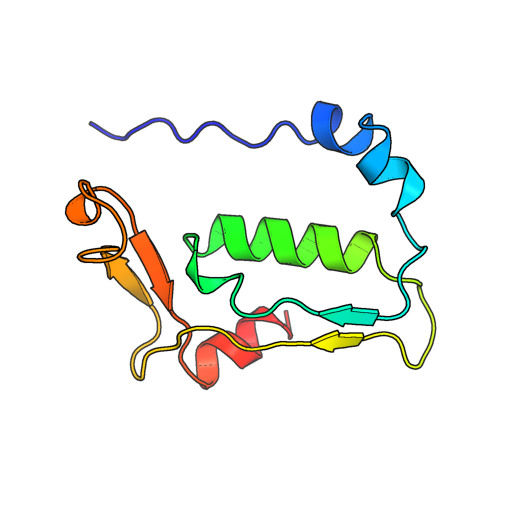 1 89 ? 6.698 -0.912 -11.033 1.00 94.06 89 ASN A O 1
ATOM 701 N N . TYR A 1 90 ? 5.772 -0.904 -8.984 1.00 96.06 90 TYR A N 1
ATOM 702 C CA . TYR A 1 90 ? 5.949 -2.333 -8.793 1.00 96.06 90 TYR A CA 1
ATOM 703 C C . TYR A 1 90 ? 4.687 -3.059 -9.256 1.00 96.06 90 TYR A C 1
ATOM 705 O O . TYR A 1 90 ? 3.586 -2.800 -8.771 1.00 96.06 90 TYR A O 1
ATOM 713 N N . ARG A 1 91 ? 4.837 -3.968 -10.216 1.00 95.94 91 ARG A N 1
ATOM 714 C CA . ARG A 1 91 ? 3.750 -4.823 -10.695 1.00 95.94 91 ARG A CA 1
ATOM 715 C C . ARG A 1 91 ? 3.968 -6.206 -10.124 1.00 95.94 91 ARG A C 1
ATOM 717 O O . ARG A 1 91 ? 5.017 -6.811 -10.347 1.00 95.94 91 ARG A O 1
ATOM 724 N N . HIS A 1 92 ? 2.985 -6.703 -9.388 1.00 96.88 92 HIS A N 1
ATOM 725 C CA . HIS A 1 92 ? 3.066 -8.041 -8.828 1.00 96.88 92 HIS A CA 1
ATOM 726 C C . HIS A 1 92 ? 2.757 -9.111 -9.880 1.00 96.88 92 HIS A C 1
ATOM 728 O O . HIS A 1 92 ? 1.859 -8.931 -10.706 1.00 96.88 92 HIS A O 1
ATOM 734 N N . SER A 1 93 ? 3.469 -10.235 -9.802 1.00 97.19 93 SER A N 1
ATOM 735 C CA . SER A 1 93 ? 2.999 -11.511 -10.342 1.00 97.19 93 SER A CA 1
ATOM 736 C C . SER A 1 93 ? 2.096 -12.196 -9.327 1.00 97.19 93 SER A C 1
ATOM 738 O O . SER A 1 93 ? 1.986 -11.751 -8.182 1.00 97.19 93 SER A O 1
ATOM 740 N N . GLU A 1 94 ? 1.470 -13.306 -9.716 1.00 95.81 94 GLU A N 1
ATOM 741 C CA . GLU A 1 94 ? 0.666 -14.104 -8.789 1.00 95.81 94 GLU A CA 1
ATOM 742 C C . GLU A 1 94 ? 1.469 -14.508 -7.539 1.00 95.81 94 GLU A C 1
ATOM 744 O O . GLU A 1 94 ? 1.000 -14.377 -6.408 1.00 95.81 94 GLU A O 1
ATOM 749 N N . GLN A 1 95 ? 2.716 -14.940 -7.725 1.00 95.75 95 GLN A N 1
ATOM 750 C CA . GLN A 1 95 ? 3.577 -15.325 -6.613 1.00 95.75 95 GLN A CA 1
ATOM 751 C C . GLN A 1 95 ? 3.909 -14.126 -5.716 1.00 95.75 95 GLN A C 1
ATOM 753 O O . GLN A 1 95 ? 3.807 -14.221 -4.491 1.00 95.75 95 GLN A O 1
ATOM 758 N N . THR A 1 96 ? 4.295 -12.984 -6.299 1.00 96.00 96 THR A N 1
ATOM 759 C CA . THR A 1 96 ? 4.734 -11.843 -5.487 1.00 96.00 96 THR A CA 1
ATOM 760 C C . THR A 1 96 ? 3.575 -11.115 -4.817 1.00 96.00 96 THR A C 1
ATOM 762 O O . THR A 1 96 ? 3.803 -10.519 -3.767 1.00 96.00 96 THR A O 1
ATOM 765 N N . ILE A 1 97 ? 2.343 -11.162 -5.347 1.00 95.19 97 ILE A N 1
ATOM 766 C CA . ILE A 1 97 ? 1.179 -10.597 -4.639 1.00 95.19 97 ILE A CA 1
ATOM 767 C C . ILE A 1 97 ? 0.792 -11.448 -3.431 1.00 95.19 97 ILE A C 1
ATOM 769 O O . ILE A 1 97 ? 0.475 -10.900 -2.379 1.00 95.19 97 ILE A O 1
ATOM 773 N N . ARG A 1 98 ? 0.882 -12.781 -3.531 1.00 94.19 98 ARG A N 1
ATOM 774 C CA . ARG A 1 98 ? 0.654 -13.669 -2.381 1.00 94.19 98 ARG A CA 1
ATOM 775 C C . ARG A 1 98 ? 1.671 -13.379 -1.280 1.00 94.19 98 ARG A C 1
ATOM 777 O O . ARG A 1 98 ? 1.278 -13.133 -0.144 1.00 94.19 98 ARG A O 1
ATOM 784 N N . GLY A 1 99 ? 2.954 -13.312 -1.638 1.00 93.88 99 GLY A N 1
ATOM 785 C CA . GLY A 1 99 ? 4.027 -12.997 -0.692 1.00 93.88 99 GLY A CA 1
ATOM 786 C C . GLY A 1 99 ? 3.933 -11.595 -0.081 1.00 93.88 99 GLY A C 1
ATOM 787 O O . GLY A 1 99 ? 4.359 -11.405 1.050 1.00 93.88 99 GLY A O 1
ATOM 788 N N . PHE A 1 100 ? 3.358 -10.620 -0.788 1.00 94.44 100 PHE A N 1
ATOM 789 C CA . PHE A 1 100 ? 3.155 -9.268 -0.261 1.00 94.44 100 PHE A CA 1
ATOM 790 C C . PHE A 1 100 ? 2.207 -9.242 0.950 1.00 94.44 100 PHE A C 1
ATOM 792 O O . PHE A 1 100 ? 2.470 -8.508 1.898 1.00 94.44 100 PHE A O 1
ATOM 799 N N . TRP A 1 101 ? 1.157 -10.072 0.943 1.00 91.88 101 TRP A N 1
ATOM 800 C CA . TRP A 1 101 ? 0.141 -10.118 2.005 1.00 91.88 101 TRP A CA 1
ATOM 801 C C . TRP A 1 101 ? 0.373 -11.189 3.087 1.00 91.88 101 TRP A C 1
ATOM 803 O O . TRP A 1 101 ? -0.275 -11.124 4.123 1.00 91.88 101 TRP A O 1
ATOM 813 N N . HIS A 1 102 ? 1.267 -12.161 2.871 1.00 87.31 102 HIS A N 1
ATOM 814 C CA . HIS A 1 102 ? 1.513 -13.293 3.791 1.00 87.31 102 HIS A CA 1
ATOM 815 C C . HIS A 1 102 ? 2.825 -13.177 4.592 1.00 87.31 102 HIS A C 1
ATOM 817 O O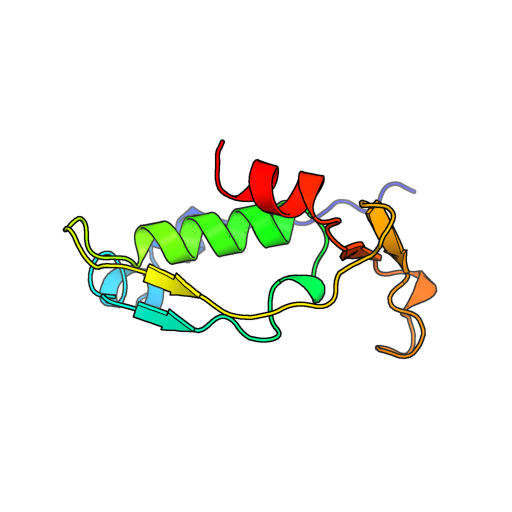 . HIS A 1 102 ? 3.343 -14.196 5.048 1.00 87.31 102 HIS A O 1
ATOM 823 N N . ARG A 1 103 ? 3.416 -11.980 4.695 1.00 57.66 103 ARG A N 1
ATOM 824 C CA . ARG A 1 103 ? 4.666 -11.800 5.453 1.00 57.66 103 ARG A CA 1
ATOM 825 C C . ARG A 1 103 ? 4.484 -11.953 6.953 1.00 57.66 103 ARG A C 1
ATOM 827 O O . ARG A 1 103 ? 3.453 -11.471 7.465 1.00 57.66 103 ARG A O 1
#

InterPro domains:
  IPR051654 Fungal Meroterpenoid Biosynthesis Methyltransferases [PTHR35897] (20-102)

pLDDT: mean 90.35, std 11.75, range [36.75, 98.25]

Sequence (103 aa):
MKESRIQPDEGAYQSGQLARELSGEMVAIFASPLFHMWDYEDQLLAAKRMAVMCEVRPGVMITGRQLGSYLGGRYPMNGMREDGDKFKNYRHSEQTIRGFWHR

Secondary structure (DSSP, 8-state):
----PPPP-HHHHHHSHHHHHHTT-BSEEE-TT-GGGS-HHHHHHHHHHHHHHB-SSTT-EEE----B-SS-EEEE-BTTBTTTTT-EEEEB-HHHHHHHH--